Protein AF-R9TA50-F1 (afdb_monomer_lite)

pLDDT: mean 86.07, std 14.02, range [51.66, 98.5]

Foldseek 3Di:
DPPDPPDDDDDDDDDPPVCVVVLVVCCVVVVPPDSVRVVVVVVVVVVVVVVVVVVVVVVVVVVVVVVPPDDD

Radius of gyration: 20.75 Å; chains: 1; bounding box: 50×37×53 Å

Structure (mmCIF, N/CA/C/O backbone):
data_AF-R9TA50-F1
#
_entry.id   AF-R9TA50-F1
#
loop_
_atom_site.group_PDB
_atom_site.id
_atom_site.type_symbol
_atom_site.label_atom_id
_atom_site.label_alt_id
_atom_site.label_comp_id
_atom_site.label_asym_id
_atom_site.label_entity_id
_atom_site.label_seq_id
_atom_site.pdbx_PDB_ins_code
_atom_site.Cartn_x
_atom_site.Cartn_y
_atom_site.Cartn_z
_atom_site.occupancy
_atom_site.B_iso_or_equiv
_atom_site.auth_seq_id
_atom_site.auth_comp_id
_atom_site.auth_asym_id
_atom_site.auth_atom_id
_atom_site.pdbx_PDB_model_num
ATOM 1 N N . MET A 1 1 ? 20.254 -7.894 24.035 1.00 57.50 1 MET A N 1
ATOM 2 C CA . MET A 1 1 ? 19.468 -8.866 23.239 1.00 57.50 1 MET A CA 1
ATOM 3 C C . MET A 1 1 ? 18.971 -8.178 21.977 1.00 57.50 1 MET A C 1
ATOM 5 O O . MET A 1 1 ? 18.425 -7.085 22.110 1.00 57.50 1 MET A O 1
ATOM 9 N N . PRO A 1 2 ? 19.148 -8.759 20.779 1.00 65.12 2 PRO A N 1
ATOM 10 C CA . PRO A 1 2 ? 18.515 -8.221 19.582 1.00 65.12 2 PRO A CA 1
ATOM 11 C C . PRO A 1 2 ? 16.995 -8.267 19.778 1.00 65.12 2 PRO A C 1
ATOM 13 O O . PRO A 1 2 ? 16.449 -9.309 20.147 1.00 65.12 2 PRO A O 1
ATOM 16 N N . LYS A 1 3 ? 16.309 -7.133 19.595 1.00 75.25 3 LYS A N 1
ATOM 17 C CA . LYS A 1 3 ? 14.844 -7.089 19.664 1.00 75.25 3 LYS A CA 1
ATOM 18 C C . LYS A 1 3 ? 14.297 -7.978 18.550 1.00 75.25 3 LYS A C 1
ATOM 20 O O . LYS A 1 3 ? 14.542 -7.719 17.375 1.00 75.25 3 LYS A O 1
ATOM 25 N N . LYS A 1 4 ? 13.578 -9.036 18.925 1.00 77.88 4 LYS A N 1
ATOM 26 C CA . LYS A 1 4 ? 12.896 -9.909 17.969 1.00 77.88 4 LYS A CA 1
ATOM 27 C C . LYS A 1 4 ? 11.901 -9.056 17.184 1.00 77.88 4 LYS A C 1
ATOM 29 O O . LYS A 1 4 ? 11.112 -8.327 17.788 1.00 77.88 4 LYS A O 1
ATOM 34 N N . LEU A 1 5 ? 11.973 -9.111 15.855 1.00 76.44 5 LEU A N 1
ATOM 35 C CA . LEU A 1 5 ? 11.013 -8.405 15.014 1.00 76.44 5 LEU A CA 1
ATOM 36 C C . LEU A 1 5 ? 9.593 -8.897 15.340 1.00 76.44 5 LEU A C 1
ATOM 38 O O . LEU A 1 5 ? 9.419 -10.087 15.631 1.00 76.44 5 LEU A O 1
ATOM 42 N N . PRO A 1 6 ? 8.582 -8.011 15.299 1.00 80.88 6 PRO A N 1
ATOM 43 C CA . PRO A 1 6 ? 7.198 -8.414 15.489 1.00 80.88 6 PRO A CA 1
ATOM 44 C C . PRO A 1 6 ? 6.820 -9.531 14.507 1.00 80.88 6 PRO A C 1
ATOM 46 O O . PRO A 1 6 ? 7.296 -9.521 13.365 1.00 80.88 6 PRO A O 1
ATOM 49 N N . PRO A 1 7 ? 5.967 -10.484 14.915 1.00 88.38 7 PRO A N 1
ATOM 50 C CA . PRO A 1 7 ? 5.501 -11.530 14.017 1.00 88.38 7 PRO A CA 1
ATOM 51 C C . PRO A 1 7 ? 4.770 -10.906 12.822 1.00 88.38 7 PRO A C 1
ATOM 53 O O . PRO A 1 7 ? 3.942 -10.009 12.984 1.00 88.38 7 PRO A O 1
ATOM 56 N N . LYS A 1 8 ? 5.090 -11.380 11.615 1.00 87.25 8 LYS A N 1
ATOM 57 C CA . LYS A 1 8 ? 4.455 -10.958 10.360 1.00 87.25 8 LYS A CA 1
ATOM 58 C C . LYS A 1 8 ? 3.619 -12.108 9.806 1.00 87.25 8 LYS A C 1
ATOM 60 O O . LYS A 1 8 ? 4.030 -13.262 9.898 1.00 87.25 8 LYS A O 1
ATOM 65 N N . VAL A 1 9 ? 2.477 -11.781 9.209 1.00 91.12 9 VAL A N 1
ATOM 66 C CA . VAL A 1 9 ? 1.625 -12.739 8.491 1.00 91.12 9 VAL A CA 1
ATOM 67 C C . VAL A 1 9 ? 1.758 -12.460 6.993 1.00 91.12 9 VAL A C 1
ATOM 69 O O . VAL A 1 9 ? 1.625 -11.298 6.599 1.00 91.12 9 VAL A O 1
ATOM 72 N N . PRO A 1 10 ? 2.043 -13.470 6.151 1.00 90.56 10 PRO A N 1
ATOM 73 C CA . PRO A 1 10 ? 2.099 -13.273 4.709 1.00 90.56 10 PRO A CA 1
ATOM 74 C C . PRO A 1 10 ? 0.702 -12.979 4.157 1.00 90.56 10 PRO A C 1
ATOM 76 O O . PRO A 1 10 ? -0.280 -13.617 4.533 1.00 90.56 10 PRO A O 1
ATOM 79 N N . VAL A 1 11 ? 0.624 -12.030 3.228 1.00 89.62 11 VAL A N 1
ATOM 80 C CA . VAL A 1 11 ? -0.609 -11.669 2.522 1.00 89.62 11 VAL A CA 1
ATOM 81 C C . VAL A 1 11 ? -0.324 -11.689 1.028 1.00 89.62 11 VAL A C 1
ATOM 83 O O . VAL A 1 11 ? 0.678 -11.136 0.578 1.00 89.62 11 VAL A O 1
ATOM 86 N N . LYS A 1 12 ? -1.206 -12.328 0.25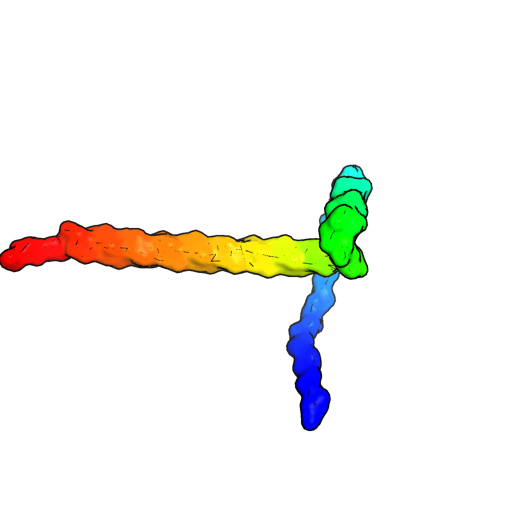6 1.00 93.12 12 LYS A N 1
ATOM 87 C CA . LYS A 1 12 ? -1.156 -12.330 -1.209 1.00 93.12 12 LYS A CA 1
ATOM 88 C C . LYS A 1 12 ? -2.226 -11.381 -1.740 1.00 93.12 12 LYS A C 1
ATOM 90 O O . LYS A 1 12 ? -3.395 -11.532 -1.398 1.00 93.12 12 LYS A O 1
ATOM 95 N N . LEU A 1 13 ? -1.824 -10.428 -2.576 1.00 89.81 13 LEU A N 1
ATOM 96 C CA . LEU A 1 13 ? -2.721 -9.474 -3.228 1.00 89.81 13 LEU A CA 1
ATOM 97 C C . LEU A 1 13 ? -2.761 -9.752 -4.730 1.00 89.81 13 LEU A C 1
ATOM 99 O O . LEU A 1 13 ? -1.738 -10.066 -5.337 1.00 89.81 13 LEU A O 1
ATOM 103 N N . LEU A 1 14 ? -3.949 -9.639 -5.318 1.00 94.69 14 LEU A N 1
ATOM 104 C CA . LEU A 1 14 ? -4.148 -9.661 -6.762 1.00 94.69 14 LEU A CA 1
ATOM 105 C C . LEU A 1 14 ? -4.531 -8.250 -7.193 1.00 94.69 14 LEU A C 1
ATOM 107 O O . LEU A 1 14 ? -5.505 -7.697 -6.687 1.00 94.69 14 LEU A O 1
ATOM 111 N N . ILE A 1 15 ? -3.745 -7.674 -8.098 1.00 93.44 15 ILE A N 1
ATOM 112 C CA . ILE A 1 15 ? -3.930 -6.310 -8.592 1.00 93.44 15 ILE A CA 1
ATOM 113 C C . ILE A 1 15 ? -4.218 -6.389 -10.095 1.00 93.44 15 ILE A C 1
ATOM 115 O O . ILE A 1 15 ? -3.507 -7.112 -10.802 1.00 93.44 15 ILE A O 1
ATOM 119 N N . PRO A 1 16 ? -5.243 -5.678 -10.599 1.00 97.50 16 PRO A N 1
ATOM 120 C CA . PRO A 1 16 ? -5.485 -5.549 -12.029 1.00 97.50 16 PRO A CA 1
ATOM 121 C C . PRO A 1 16 ? -4.231 -5.093 -12.780 1.00 97.50 16 PRO A C 1
ATOM 123 O O . PRO A 1 16 ? -3.569 -4.133 -12.389 1.00 97.50 16 PRO A O 1
ATOM 126 N N . LYS A 1 17 ? -3.906 -5.778 -13.882 1.00 97.44 17 LYS A N 1
ATOM 127 C CA . LYS A 1 17 ? -2.663 -5.541 -14.635 1.00 97.44 17 LYS A CA 1
ATOM 128 C C . LYS A 1 17 ? -2.543 -4.098 -15.138 1.00 97.44 17 LYS A C 1
ATOM 130 O O . LYS A 1 17 ? -1.436 -3.581 -15.217 1.00 97.44 17 LYS A O 1
ATOM 135 N N . ASN A 1 18 ? -3.666 -3.460 -15.460 1.00 98.06 18 ASN A N 1
ATOM 136 C CA . ASN A 1 18 ? -3.704 -2.086 -15.953 1.00 98.06 18 ASN A CA 1
ATOM 137 C C . ASN A 1 18 ? -3.297 -1.044 -14.901 1.00 98.06 18 ASN A C 1
ATOM 139 O O . ASN A 1 18 ? -2.889 0.034 -15.294 1.00 98.06 18 ASN A O 1
ATOM 143 N N . LEU A 1 19 ? -3.372 -1.364 -13.605 1.00 97.50 19 LEU A N 1
ATOM 144 C CA . LEU A 1 19 ? -2.976 -0.448 -12.528 1.00 97.50 19 LEU A CA 1
ATOM 145 C C . LEU A 1 19 ? -1.483 -0.539 -12.193 1.00 97.50 19 LEU A C 1
ATOM 147 O O . LEU A 1 19 ? -0.960 0.294 -11.464 1.00 97.50 19 LEU A O 1
ATOM 151 N N . ILE A 1 20 ? -0.789 -1.568 -12.687 1.00 97.19 20 ILE A N 1
ATOM 152 C CA . ILE A 1 20 ? 0.623 -1.794 -12.369 1.00 97.19 20 ILE A CA 1
ATOM 153 C C . ILE A 1 20 ? 1.527 -0.626 -12.792 1.00 97.19 20 ILE A C 1
ATOM 155 O O . ILE A 1 20 ? 2.358 -0.256 -11.969 1.00 97.19 20 ILE A O 1
ATOM 159 N N . PRO A 1 21 ? 1.379 -0.019 -13.988 1.00 98.31 21 PRO A N 1
ATOM 160 C CA . PRO A 1 21 ? 2.209 1.120 -14.379 1.00 98.31 21 PRO A CA 1
ATOM 161 C C . PRO A 1 21 ? 2.080 2.311 -13.423 1.00 98.31 21 PRO A C 1
ATOM 163 O O . PRO A 1 21 ? 3.092 2.816 -12.959 1.00 98.31 21 PRO A O 1
ATOM 166 N N . GLU A 1 22 ? 0.851 2.691 -13.062 1.00 98.06 22 GLU A N 1
ATOM 167 C CA . GLU A 1 22 ? 0.582 3.799 -12.128 1.00 98.06 22 GLU A CA 1
ATOM 168 C C . GLU A 1 22 ? 1.143 3.503 -10.728 1.00 98.06 22 GLU A C 1
ATOM 170 O O . GLU A 1 22 ? 1.710 4.363 -10.063 1.00 98.06 22 GLU A O 1
A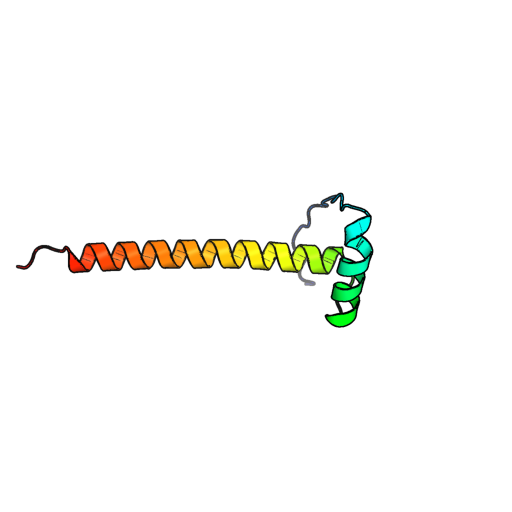TOM 175 N N . ILE A 1 23 ? 1.030 2.251 -10.274 1.00 97.62 23 ILE A N 1
ATOM 176 C CA . ILE A 1 23 ? 1.599 1.827 -8.990 1.00 97.62 23 ILE A CA 1
ATOM 177 C C . ILE A 1 23 ? 3.131 1.881 -9.021 1.00 97.62 23 ILE A C 1
ATOM 179 O O . ILE A 1 23 ? 3.738 2.284 -8.032 1.00 97.62 23 ILE A O 1
ATOM 183 N N . ASP A 1 24 ? 3.759 1.451 -10.116 1.00 98.12 24 ASP A N 1
ATOM 184 C CA . ASP A 1 24 ? 5.218 1.470 -10.259 1.00 98.12 24 ASP A CA 1
ATOM 185 C C . ASP A 1 24 ? 5.765 2.904 -10.331 1.00 98.12 24 ASP A C 1
ATOM 187 O O . ASP A 1 24 ? 6.833 3.173 -9.777 1.00 98.12 24 ASP A O 1
ATOM 191 N N . GLU A 1 25 ? 5.019 3.820 -10.954 1.00 98.50 25 GLU A N 1
ATOM 192 C CA . GLU A 1 25 ? 5.311 5.257 -10.958 1.00 98.50 25 GLU A CA 1
ATOM 193 C C . GLU A 1 25 ? 5.338 5.801 -9.524 1.00 98.50 25 GLU A C 1
ATOM 195 O O . GLU A 1 25 ? 6.382 6.278 -9.087 1.00 98.50 25 GLU A O 1
ATOM 200 N N . ILE A 1 26 ? 4.279 5.581 -8.734 1.00 98.25 26 ILE A N 1
ATOM 201 C CA . ILE A 1 26 ? 4.219 6.007 -7.322 1.00 98.25 26 ILE A CA 1
ATOM 202 C C . ILE A 1 26 ? 5.353 5.390 -6.496 1.00 98.25 26 ILE A C 1
ATOM 204 O O . ILE A 1 26 ? 6.002 6.077 -5.709 1.00 98.25 26 ILE A O 1
ATOM 208 N N . VAL A 1 27 ? 5.611 4.087 -6.662 1.00 98.25 27 VAL A N 1
ATOM 209 C CA . VAL A 1 27 ? 6.710 3.399 -5.961 1.00 98.25 27 VAL A CA 1
ATOM 210 C C . VAL A 1 27 ? 8.049 4.079 -6.242 1.00 98.25 27 VAL A C 1
ATOM 212 O O . VAL A 1 27 ? 8.856 4.228 -5.326 1.00 98.25 27 VAL A O 1
ATOM 215 N N . THR A 1 28 ? 8.269 4.501 -7.486 1.00 98.12 28 THR A N 1
ATOM 216 C CA . THR A 1 28 ? 9.508 5.155 -7.910 1.00 98.12 28 THR A CA 1
ATOM 217 C C . THR A 1 28 ? 9.590 6.590 -7.397 1.00 98.12 28 THR A C 1
ATOM 219 O O . THR A 1 28 ? 10.589 6.961 -6.783 1.00 98.12 28 THR A O 1
ATOM 222 N N . GLU A 1 29 ? 8.546 7.389 -7.614 1.00 98.31 29 GLU A N 1
ATOM 223 C CA . GLU A 1 29 ? 8.505 8.810 -7.255 1.00 98.31 29 GLU A CA 1
ATOM 224 C C . GLU A 1 29 ? 8.606 9.032 -5.744 1.00 98.31 29 GLU A C 1
ATOM 226 O O . GLU A 1 29 ? 9.366 9.886 -5.285 1.00 98.31 29 GLU A O 1
ATOM 231 N N . GLU A 1 30 ? 7.896 8.223 -4.958 1.00 97.31 30 GLU A N 1
ATOM 232 C CA . GLU A 1 30 ? 7.896 8.309 -3.495 1.00 97.31 30 GLU A CA 1
ATOM 233 C C . GLU A 1 30 ? 8.993 7.448 -2.843 1.00 97.31 30 GLU A C 1
ATOM 235 O O . GLU A 1 30 ? 9.110 7.420 -1.618 1.00 97.31 30 GLU A O 1
ATOM 240 N N . SER A 1 31 ? 9.835 6.781 -3.645 1.00 96.19 31 SER A N 1
ATOM 241 C CA . SER A 1 31 ? 10.975 5.972 -3.183 1.00 96.19 31 SER A CA 1
ATOM 242 C C . SER A 1 31 ? 10.596 4.862 -2.189 1.00 96.19 31 SER A C 1
ATOM 244 O O . SER A 1 31 ? 11.285 4.645 -1.190 1.00 96.19 31 SER A O 1
ATOM 246 N N . TYR A 1 32 ? 9.510 4.136 -2.461 1.00 97.00 32 TYR A N 1
ATOM 247 C CA . TYR A 1 32 ? 9.154 2.942 -1.689 1.00 97.00 32 TYR A CA 1
ATOM 248 C C . TYR A 1 32 ? 10.063 1.758 -2.043 1.00 97.00 32 TYR A C 1
ATOM 250 O O . TYR A 1 32 ? 10.453 1.574 -3.195 1.00 97.00 32 TYR A O 1
ATOM 258 N N . ASP A 1 33 ? 10.268 0.846 -1.088 1.00 95.31 33 ASP A N 1
ATOM 259 C CA . ASP A 1 33 ? 11.032 -0.403 -1.290 1.00 95.31 33 ASP A CA 1
ATOM 260 C C . ASP A 1 33 ? 10.328 -1.415 -2.228 1.00 95.31 33 ASP A C 1
ATOM 262 O O . ASP A 1 33 ? 10.799 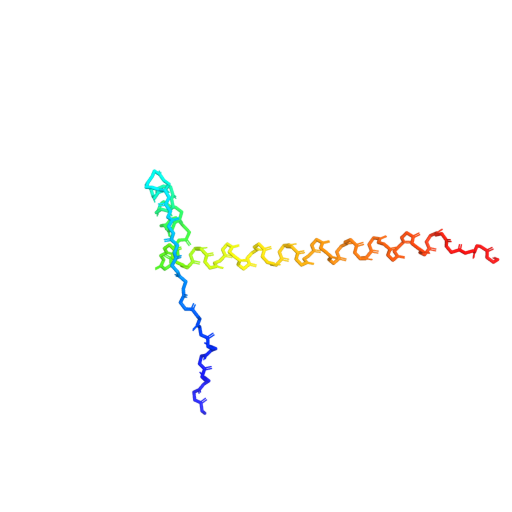-2.533 -2.462 1.00 95.31 33 ASP A O 1
ATOM 266 N N . GLY A 1 34 ? 9.155 -1.052 -2.750 1.00 96.00 34 GLY A N 1
ATOM 267 C CA . GLY A 1 34 ? 8.366 -1.825 -3.696 1.00 96.00 34 GLY A CA 1
ATOM 268 C C . GLY A 1 34 ? 6.868 -1.732 -3.422 1.00 96.00 34 GLY A C 1
ATOM 269 O O . GLY A 1 34 ? 6.406 -1.164 -2.432 1.00 96.00 34 GLY A O 1
ATOM 270 N N . ARG A 1 35 ? 6.075 -2.388 -4.274 1.00 95.31 35 ARG A N 1
ATOM 271 C CA . ARG A 1 35 ? 4.599 -2.376 -4.194 1.00 95.31 35 ARG A CA 1
ATOM 272 C C . ARG A 1 35 ? 4.054 -2.857 -2.847 1.00 95.31 35 ARG A C 1
ATOM 274 O O . ARG A 1 35 ? 3.006 -2.404 -2.401 1.00 95.31 35 ARG A O 1
ATOM 281 N N . GLY A 1 36 ? 4.745 -3.809 -2.215 1.00 94.50 36 GLY A N 1
ATOM 282 C CA . GLY A 1 36 ? 4.356 -4.342 -0.909 1.00 94.50 36 GLY A CA 1
ATOM 283 C C . GLY A 1 36 ? 4.511 -3.323 0.220 1.00 94.50 36 GLY A C 1
ATOM 284 O O . GLY A 1 36 ? 3.677 -3.297 1.126 1.00 94.50 36 GLY A O 1
ATOM 285 N N . ASP A 1 37 ? 5.539 -2.477 0.146 1.00 95.00 37 ASP A N 1
ATOM 286 C CA . ASP A 1 37 ? 5.772 -1.417 1.124 1.00 95.00 37 ASP A CA 1
ATOM 287 C C . ASP A 1 37 ? 4.749 -0.285 0.964 1.00 95.00 37 ASP A C 1
ATOM 289 O O . ASP A 1 37 ? 4.083 0.087 1.932 1.00 95.00 37 ASP A O 1
ATOM 293 N N . LEU A 1 38 ? 4.488 0.136 -0.279 1.00 96.38 38 LEU A N 1
ATOM 294 C CA . LEU A 1 38 ? 3.389 1.052 -0.599 1.00 96.38 38 LEU A CA 1
ATOM 295 C C . LEU A 1 38 ? 2.042 0.519 -0.077 1.00 96.38 38 LEU A C 1
ATOM 297 O O . LEU A 1 38 ? 1.324 1.214 0.644 1.00 96.38 38 LEU A O 1
ATOM 301 N N . ALA A 1 39 ? 1.704 -0.741 -0.373 1.00 95.50 39 ALA A N 1
ATOM 302 C CA . ALA A 1 39 ? 0.457 -1.350 0.091 1.00 95.50 39 ALA A CA 1
ATOM 303 C C . ALA A 1 39 ? 0.351 -1.354 1.624 1.00 95.50 39 ALA A C 1
ATOM 305 O O . ALA A 1 39 ? -0.703 -1.036 2.180 1.00 95.50 39 ALA A O 1
ATOM 306 N N . LEU A 1 40 ? 1.438 -1.682 2.327 1.00 94.06 40 LEU A N 1
ATOM 307 C CA . LEU A 1 40 ? 1.472 -1.660 3.786 1.00 94.06 40 LEU A CA 1
ATOM 308 C C . LEU A 1 40 ? 1.282 -0.242 4.339 1.00 94.06 40 LEU A C 1
ATOM 310 O O . LEU A 1 40 ? 0.542 -0.064 5.312 1.00 94.06 40 LEU A O 1
ATOM 314 N N . THR A 1 41 ? 1.918 0.753 3.723 1.00 95.69 41 THR A N 1
ATOM 315 C CA . THR A 1 41 ? 1.788 2.169 4.083 1.00 95.69 41 THR A CA 1
ATOM 316 C C . THR A 1 41 ? 0.346 2.641 3.938 1.00 95.69 41 THR A C 1
ATOM 318 O O . THR A 1 41 ? -0.228 3.159 4.900 1.00 95.69 41 THR A O 1
ATOM 321 N N . LEU A 1 42 ? -0.295 2.353 2.805 1.00 95.62 42 LEU A N 1
ATOM 322 C CA . LEU A 1 42 ? -1.696 2.707 2.562 1.00 95.62 42 LEU A CA 1
ATOM 323 C C . LEU A 1 42 ? -2.652 2.002 3.536 1.00 95.62 42 LEU A C 1
ATOM 325 O O . LEU A 1 42 ? -3.564 2.630 4.077 1.00 95.62 42 LEU A O 1
ATOM 329 N N . ILE A 1 43 ? -2.423 0.718 3.839 1.00 95.50 43 ILE A N 1
ATOM 330 C CA . ILE A 1 43 ? -3.213 -0.021 4.840 1.00 95.50 43 ILE A CA 1
ATOM 331 C C . ILE A 1 43 ? -3.085 0.630 6.225 1.00 95.50 43 ILE A C 1
ATOM 333 O O . ILE A 1 43 ? -4.088 0.799 6.926 1.00 95.50 43 ILE A O 1
ATOM 337 N N . ARG A 1 44 ? -1.868 1.008 6.637 1.00 95.94 44 ARG A N 1
ATOM 338 C CA . ARG A 1 44 ? -1.631 1.686 7.922 1.00 95.94 44 ARG A CA 1
ATOM 339 C C . ARG A 1 44 ? -2.331 3.034 7.973 1.00 95.94 44 ARG A C 1
ATOM 341 O O . ARG A 1 44 ? -3.010 3.310 8.962 1.00 95.94 44 ARG A O 1
ATOM 348 N N . TRP A 1 45 ? -2.197 3.829 6.915 1.00 97.00 45 TRP A N 1
ATOM 349 C CA . TRP A 1 45 ? -2.841 5.131 6.807 1.00 97.00 45 TRP A CA 1
ATOM 350 C C . TRP A 1 45 ? -4.364 5.005 6.898 1.00 97.00 45 TRP A C 1
ATOM 352 O O . TRP A 1 45 ? -4.992 5.663 7.723 1.00 97.00 45 TRP A O 1
ATOM 362 N N . TYR A 1 46 ? -4.956 4.060 6.168 1.00 96.81 46 TYR A N 1
ATOM 363 C CA . TYR A 1 46 ? -6.393 3.809 6.219 1.00 96.81 46 TYR A CA 1
ATOM 364 C C . TYR A 1 46 ? -6.880 3.385 7.617 1.00 96.81 46 TYR A C 1
ATOM 366 O O . TYR A 1 46 ? -7.930 3.832 8.087 1.00 96.81 46 TYR A O 1
ATOM 374 N N . ILE A 1 47 ? -6.129 2.528 8.321 1.00 96.12 47 ILE A N 1
ATOM 375 C CA . ILE A 1 47 ? -6.457 2.137 9.703 1.00 96.12 47 ILE A CA 1
ATOM 376 C C . ILE A 1 47 ? -6.355 3.337 10.650 1.00 96.12 47 ILE A C 1
ATOM 378 O O . ILE A 1 47 ? -7.226 3.500 11.509 1.00 96.12 47 ILE A O 1
ATOM 382 N N . TYR A 1 48 ? -5.301 4.144 10.516 1.00 95.56 48 TYR A N 1
ATOM 383 C CA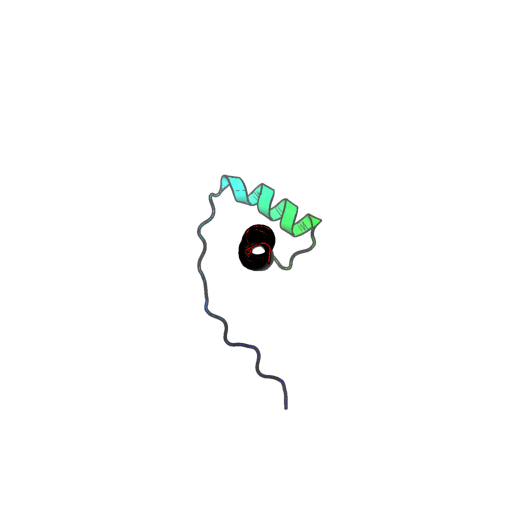 . TYR A 1 48 ? -5.112 5.359 11.304 1.00 95.56 48 TYR A CA 1
ATOM 384 C C . TYR A 1 48 ? -6.284 6.320 11.100 1.00 95.56 48 TYR A C 1
ATOM 386 O O . TYR A 1 48 ? -6.930 6.705 12.075 1.00 95.56 48 TYR A O 1
ATOM 394 N N . GLU A 1 49 ? -6.632 6.608 9.849 1.00 96.62 49 GLU A N 1
ATOM 395 C CA . GLU A 1 49 ? -7.692 7.550 9.507 1.00 96.62 49 GLU A CA 1
ATOM 396 C C . GLU A 1 49 ? -9.060 7.071 10.004 1.00 96.62 49 GLU A C 1
ATOM 398 O O . GLU A 1 49 ? -9.796 7.821 10.645 1.00 96.62 49 GLU A O 1
ATOM 403 N N . ARG A 1 50 ? -9.370 5.775 9.854 1.00 94.69 50 ARG A N 1
ATOM 404 C CA . ARG A 1 50 ? -10.598 5.203 10.433 1.00 94.69 50 ARG A CA 1
ATOM 405 C C . ARG A 1 50 ? -10.661 5.330 11.952 1.00 94.69 50 ARG A C 1
ATOM 407 O O . ARG A 1 50 ? -11.747 5.513 12.500 1.00 94.69 50 ARG A O 1
ATOM 414 N N . LYS A 1 51 ? -9.534 5.190 12.654 1.00 92.94 51 LYS A N 1
ATOM 415 C CA . LYS A 1 51 ? -9.489 5.382 14.111 1.00 92.94 51 LYS A CA 1
ATOM 416 C C . LYS A 1 51 ? -9.648 6.853 14.481 1.00 92.94 51 LYS A C 1
ATOM 418 O O . LYS A 1 51 ? -10.379 7.137 15.425 1.00 92.94 51 LYS A O 1
ATOM 423 N N . ARG A 1 52 ? -9.013 7.757 13.731 1.00 91.06 52 ARG A N 1
ATOM 424 C CA . ARG A 1 52 ? -9.103 9.209 13.916 1.00 91.06 52 ARG A CA 1
ATOM 425 C C . ARG A 1 52 ? -10.547 9.690 13.785 1.00 91.06 52 ARG A C 1
ATOM 427 O O . ARG A 1 52 ? -11.054 10.314 14.711 1.00 91.06 52 ARG A O 1
ATOM 434 N N . LEU A 1 53 ? -11.237 9.308 12.708 1.00 90.62 53 LEU A N 1
ATOM 435 C CA . LEU A 1 53 ? -12.645 9.661 12.482 1.00 90.62 53 LEU A CA 1
ATOM 436 C C . LEU A 1 53 ? -13.563 9.116 13.585 1.00 90.62 53 LEU A C 1
ATOM 438 O O . LEU A 1 53 ? -14.354 9.861 14.152 1.00 90.62 53 LEU A O 1
ATOM 442 N N . LYS A 1 54 ? -13.384 7.851 13.991 1.00 89.12 54 LYS A N 1
ATOM 443 C CA . LYS A 1 54 ? -14.127 7.279 15.131 1.00 89.12 54 LYS A CA 1
ATOM 444 C C . LYS A 1 54 ? -13.847 7.989 16.458 1.00 89.12 54 LYS A C 1
ATOM 446 O O . LYS A 1 54 ? -14.699 7.966 17.342 1.00 89.12 54 LYS A O 1
ATOM 451 N N . GLY A 1 55 ? -12.647 8.536 16.641 1.00 83.56 55 GLY A N 1
ATOM 452 C CA . GLY A 1 55 ? -12.299 9.353 17.803 1.00 83.56 55 GLY A CA 1
ATOM 453 C C . GLY A 1 55 ? -13.072 10.669 17.803 1.00 83.56 55 GLY A C 1
ATOM 454 O O . GLY A 1 55 ? -13.740 10.980 18.784 1.00 83.56 55 GLY A O 1
ATOM 455 N N . ILE A 1 56 ? -13.068 11.367 16.667 1.00 78.44 56 ILE A N 1
ATOM 456 C CA . ILE A 1 56 ? -13.788 12.633 16.475 1.00 78.44 56 ILE A CA 1
ATOM 457 C C . ILE A 1 56 ? -15.294 12.457 16.695 1.00 78.44 56 ILE A C 1
ATOM 459 O O . ILE A 1 56 ? -15.902 13.252 17.408 1.00 78.44 56 ILE A O 1
ATOM 463 N N . ASP A 1 57 ? -15.898 11.390 16.166 1.00 77.81 57 ASP A N 1
ATOM 464 C CA . ASP A 1 57 ? -17.325 11.109 16.377 1.00 77.81 57 ASP A CA 1
ATOM 465 C C . ASP A 1 57 ? -17.667 10.929 17.863 1.00 77.81 57 ASP A C 1
ATOM 467 O O . ASP A 1 57 ? -18.704 11.402 18.342 1.00 77.81 57 ASP A O 1
ATOM 471 N N . LYS A 1 58 ? -16.783 10.270 18.623 1.00 76.12 58 LYS A N 1
ATOM 472 C CA . LYS A 1 58 ? -16.947 10.118 20.074 1.00 76.12 58 LYS A CA 1
ATOM 473 C C . LYS A 1 58 ? -16.832 11.459 20.792 1.00 76.12 58 LYS A C 1
ATOM 475 O O . LYS A 1 58 ? -17.649 11.733 21.668 1.00 76.12 58 LYS A O 1
ATOM 480 N N . GLU A 1 59 ? -15.864 12.293 20.420 1.00 69.19 59 GLU A N 1
ATOM 481 C CA . GLU A 1 59 ? -15.6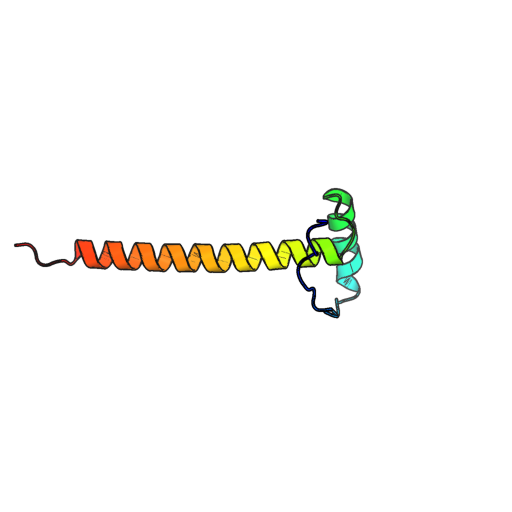84 13.628 21.002 1.00 69.19 59 GLU A CA 1
ATOM 482 C C . GLU A 1 59 ? -16.889 14.534 20.721 1.00 69.19 59 GLU A C 1
ATOM 484 O O . GLU A 1 59 ? -17.448 15.115 21.650 1.00 69.19 59 GLU A O 1
ATOM 489 N N . LEU A 1 60 ? -17.373 14.572 19.476 1.00 68.19 60 LEU A N 1
ATOM 490 C CA . LEU A 1 60 ? -18.580 15.313 19.091 1.00 68.19 60 LEU A CA 1
ATOM 491 C C . LEU A 1 60 ? -19.822 14.835 19.851 1.00 68.19 60 LEU A C 1
ATOM 493 O O . LEU A 1 60 ? -20.660 15.647 20.243 1.00 68.19 60 LEU A O 1
ATOM 497 N N . THR A 1 61 ? -19.940 13.527 20.083 1.00 72.56 61 THR A N 1
ATOM 498 C CA . THR A 1 61 ? -21.038 12.955 20.874 1.00 72.56 61 THR A CA 1
ATOM 499 C C . THR A 1 61 ? -20.973 13.421 22.331 1.00 72.56 61 THR A C 1
ATOM 501 O O . THR A 1 61 ? -21.994 13.800 22.901 1.00 72.56 61 THR A O 1
ATOM 504 N N . ILE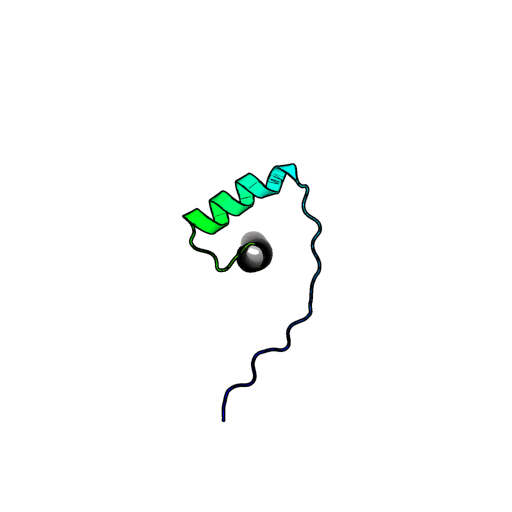 A 1 62 ? -19.781 13.453 22.935 1.00 71.50 62 ILE A N 1
ATOM 505 C CA . ILE A 1 62 ? -19.591 13.937 24.311 1.00 71.50 62 ILE A CA 1
ATOM 506 C C . ILE A 1 62 ? -19.920 15.433 24.421 1.00 71.50 62 ILE A C 1
ATOM 508 O O . ILE A 1 62 ? -20.597 15.829 25.368 1.00 71.50 62 ILE A O 1
ATOM 512 N N . VAL A 1 63 ? -19.492 16.256 23.457 1.00 72.12 63 VAL A N 1
ATOM 513 C CA . VAL A 1 63 ? -19.788 17.702 23.433 1.00 72.12 63 VAL A CA 1
ATOM 514 C C . VAL A 1 63 ? -21.291 17.957 23.291 1.00 72.12 63 VAL A C 1
ATOM 516 O O . VAL A 1 63 ? -21.863 18.664 24.115 1.00 72.12 63 VAL A O 1
ATOM 519 N N . LYS A 1 64 ? -21.970 17.294 22.344 1.00 65.56 64 LYS A N 1
ATOM 520 C CA . LYS A 1 64 ? -23.433 17.406 22.179 1.00 65.56 64 LYS A CA 1
ATOM 521 C C . LYS A 1 64 ? -24.214 16.978 23.424 1.00 65.56 64 LYS A C 1
ATOM 523 O O . LYS A 1 64 ? -25.258 17.552 23.722 1.00 65.56 64 LYS A O 1
ATOM 528 N N . ASN A 1 65 ? -23.724 15.976 24.152 1.00 63.41 65 ASN A N 1
ATOM 529 C CA . ASN A 1 65 ? -24.342 15.541 25.405 1.00 63.41 65 ASN A CA 1
ATOM 530 C C . ASN A 1 65 ? -24.065 16.507 26.569 1.00 63.41 65 ASN A C 1
ATOM 532 O O . ASN A 1 65 ? -24.877 16.582 27.486 1.00 63.41 65 ASN A O 1
ATOM 536 N N . ARG A 1 66 ? -22.957 17.262 26.538 1.00 61.25 66 ARG A N 1
ATOM 537 C CA . ARG A 1 66 ? -22.685 18.338 27.506 1.00 61.25 66 ARG A CA 1
ATOM 538 C C . ARG A 1 66 ? -23.553 19.571 27.261 1.00 61.25 66 ARG A C 1
ATOM 540 O O . ARG A 1 66 ? -24.082 20.111 28.226 1.00 61.25 66 ARG A O 1
ATOM 547 N N . ASP A 1 67 ? -23.753 19.964 26.005 1.00 59.56 67 ASP A N 1
ATOM 548 C CA . ASP A 1 67 ? -24.583 21.129 25.653 1.00 59.56 67 ASP A CA 1
ATOM 549 C C . ASP A 1 67 ? -26.088 20.891 25.886 1.00 59.56 67 ASP A C 1
ATOM 551 O O . ASP A 1 67 ? -26.845 21.842 26.069 1.00 59.56 67 ASP A O 1
ATOM 555 N N . ASN A 1 68 ? -26.517 19.624 25.944 1.00 58.47 68 ASN A N 1
ATOM 556 C CA . ASN A 1 68 ? -27.879 19.211 26.307 1.00 58.47 68 ASN A CA 1
ATOM 557 C C . ASN A 1 68 ? -28.020 18.769 27.778 1.00 58.47 68 ASN A C 1
ATOM 559 O O . ASN A 1 68 ? -29.031 18.166 28.146 1.00 58.47 68 ASN A O 1
ATOM 563 N N . GLY A 1 69 ? -27.021 19.031 28.626 1.00 57.19 69 GLY A N 1
ATOM 564 C CA . GLY A 1 69 ? -27.143 18.811 30.067 1.00 57.19 69 GLY A CA 1
ATOM 565 C C . GLY A 1 69 ? -28.220 19.726 30.671 1.00 57.19 69 GLY A C 1
ATOM 566 O O . GLY A 1 69 ? -28.387 20.854 30.197 1.00 57.19 69 GLY A O 1
ATOM 567 N N . PRO A 1 70 ? -28.974 19.280 31.694 1.00 55.41 70 PRO A N 1
ATOM 568 C CA . PRO A 1 70 ? -30.002 20.113 32.304 1.00 55.41 70 PRO A CA 1
ATOM 569 C C . PRO A 1 70 ? -29.359 21.396 32.836 1.00 55.41 70 PRO A C 1
ATOM 571 O O . PRO A 1 70 ? -28.415 21.344 33.626 1.00 55.41 70 PRO A O 1
ATOM 574 N N . LYS A 1 71 ? -29.865 22.548 32.380 1.00 56.78 71 LYS A N 1
ATOM 575 C CA . LYS A 1 71 ? -29.563 23.839 32.999 1.00 56.78 71 LYS A CA 1
ATOM 576 C C . LYS A 1 71 ? -30.119 23.788 34.422 1.00 56.78 71 LYS A C 1
ATOM 578 O O . LYS A 1 71 ? -31.338 23.752 34.585 1.00 56.78 71 LYS A O 1
ATOM 583 N N . ILE A 1 72 ? -29.222 23.689 35.400 1.00 51.66 72 ILE A N 1
ATOM 584 C CA . ILE A 1 72 ? -29.529 23.840 36.827 1.00 51.66 72 ILE A CA 1
ATOM 585 C C . ILE A 1 72 ? -29.692 25.326 37.129 1.00 51.66 72 ILE A C 1
ATOM 587 O O . ILE A 1 72 ? -28.869 26.107 36.595 1.00 51.66 72 ILE A O 1
#

Sequence (72 aa):
MPKKLPPKVPVKLLIPKNLIPEIDEIVTEESYDGRGDLALTLIRWYIYERKRLKGIDKELTIVKNRDNGPKI

Organism: Methanomassiliicoccus intestinalis (strain Issoire-Mx1) (NCBI:txid1295009)

Secondary structure (DSSP, 8-state):
-PPPPPP---------GGGHHHHHHHHHHTT-SSHHHHHHHHHHHHHHHHHHHHHHHHHHHHHHHHHTS---